Protein AF-A0A819Y322-F1 (afdb_monomer_lite)

Radius of gyration: 14.41 Å; chains: 1; bounding box: 37×25×43 Å

Secondary structure (DSSP, 8-state):
-EEEEEEEE-TTSSSEEEEEEEE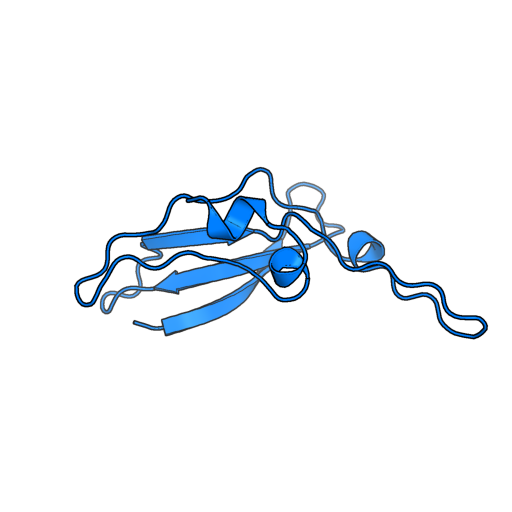-TTS-EEEEEE--S--EE--TT--EEGGGTEEPPSSPPPPEE-SS-EE----GGGGG-TTGGG-

Foldseek 3Di:
DDWDFDWDADPVRQATWRKTFDADPVRDTQDIDTAQDWDFDDDPPDTDGNVNHHDHDDDFDFFGDDPVGTHGDHDDVCVVPCVSVVD

Organism: NCBI:txid392033

Sequence (87 aa):
MDFIGWLSSTSDGTRLLNSHLIINYQGDIIGRYSKIHLFYVQPAYLVVRESDFTQPGSSITNPIETPAERIALEICYDLRFVEFGRL

pLDDT: mean 89.52, std 8.75, range [58.03, 96.38]

InterPro domains:
  IPR003010 Carbon-nitrogen hydrolase [PF00795] (12-84)
  IPR003010 Carbon-nitrogen hydrolase [PS50263] (1-87)
  IPR036526 Carbon-nitrogen hydrolase superfamily [G3DSA:3.60.110.10] (3-87)
  IPR036526 Carbon-nitrogen hydrolase superfamily [SSF56317] (10-86)

Structure (mmCIF, N/CA/C/O backbone):
data_AF-A0A819Y322-F1
#
_entry.id   AF-A0A819Y322-F1
#
loop_
_atom_site.group_PDB
_atom_site.id
_atom_site.type_symbol
_atom_site.label_atom_id
_atom_site.label_alt_id
_atom_site.label_comp_id
_atom_site.label_asym_id
_atom_site.label_entity_id
_atom_site.label_seq_id
_atom_site.pdbx_PDB_ins_code
_atom_site.Cartn_x
_atom_site.Cartn_y
_atom_site.Cartn_z
_atom_site.occupancy
_atom_site.B_iso_or_equiv
_atom_site.auth_seq_id
_atom_site.auth_comp_id
_atom_site.auth_asym_id
_atom_site.auth_atom_id
_atom_site.pdbx_PDB_model_num
ATOM 1 N N . MET A 1 1 ? -15.815 8.837 9.232 1.00 58.03 1 MET A N 1
ATOM 2 C CA . MET A 1 1 ? -14.829 7.751 9.108 1.00 58.03 1 MET A CA 1
ATOM 3 C C . MET A 1 1 ? -14.179 8.013 7.788 1.00 58.03 1 MET A C 1
ATOM 5 O O . MET A 1 1 ? -14.874 7.981 6.778 1.00 58.03 1 MET A O 1
ATOM 9 N N . ASP A 1 2 ? -12.918 8.406 7.835 1.00 58.88 2 ASP A N 1
ATOM 10 C CA . ASP A 1 2 ? -12.268 9.002 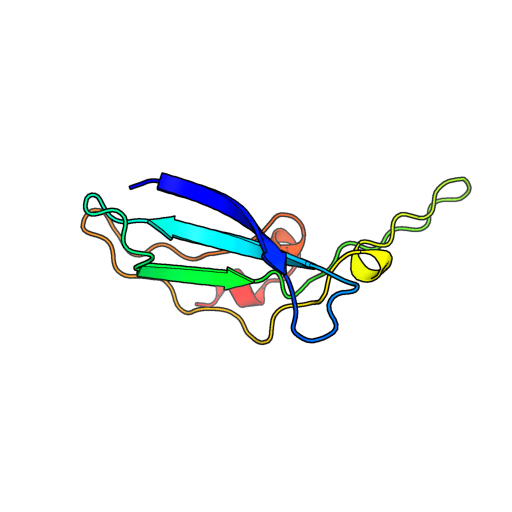6.677 1.00 58.88 2 ASP A CA 1
ATOM 11 C C . ASP A 1 2 ? -11.253 8.007 6.125 1.00 58.88 2 ASP A C 1
ATOM 13 O O . ASP A 1 2 ? -10.477 7.412 6.880 1.00 58.88 2 ASP A O 1
ATOM 17 N N . PHE A 1 3 ? -11.300 7.817 4.807 1.00 67.62 3 PHE A N 1
ATOM 18 C CA . PHE A 1 3 ? -10.389 6.959 4.057 1.00 67.62 3 PHE A CA 1
ATOM 19 C C . PHE A 1 3 ? -9.349 7.853 3.408 1.00 67.62 3 PHE A C 1
ATOM 21 O O . PHE A 1 3 ? -9.647 8.599 2.473 1.00 67.62 3 PHE A O 1
ATOM 28 N N . ILE A 1 4 ? -8.133 7.825 3.943 1.00 69.25 4 ILE A N 1
ATOM 29 C CA . ILE A 1 4 ? -7.063 8.707 3.486 1.00 69.25 4 ILE A CA 1
ATOM 30 C C . ILE A 1 4 ? -5.926 7.852 2.939 1.00 69.25 4 ILE A C 1
ATOM 32 O O . ILE A 1 4 ? -5.363 7.010 3.643 1.00 69.25 4 ILE A O 1
ATOM 36 N N . GLY A 1 5 ? -5.572 8.101 1.677 1.00 65.00 5 GLY A N 1
ATOM 37 C CA . GLY A 1 5 ? -4.272 7.722 1.138 1.00 65.00 5 GLY A CA 1
ATOM 38 C C . GLY A 1 5 ? -3.206 8.666 1.695 1.00 65.00 5 GLY A C 1
ATOM 39 O O . GLY A 1 5 ? -3.317 9.881 1.546 1.00 65.00 5 GLY A O 1
ATOM 40 N N . TRP A 1 6 ? -2.189 8.121 2.357 1.00 79.12 6 TRP A N 1
ATOM 41 C CA . TRP A 1 6 ? -1.134 8.877 3.027 1.00 79.12 6 TRP A CA 1
ATOM 42 C C . TRP A 1 6 ? 0.246 8.301 2.715 1.00 79.12 6 TRP A C 1
ATOM 44 O O . TRP A 1 6 ? 0.456 7.089 2.778 1.00 79.12 6 TRP A O 1
ATOM 54 N N . LEU A 1 7 ? 1.215 9.175 2.440 1.00 77.44 7 LEU A N 1
ATOM 55 C CA . LEU A 1 7 ? 2.624 8.802 2.352 1.00 77.44 7 LEU A CA 1
ATOM 56 C C . LEU A 1 7 ? 3.288 9.007 3.716 1.00 77.44 7 LEU A C 1
ATOM 58 O O . LEU A 1 7 ? 3.366 10.132 4.202 1.00 77.44 7 LEU A O 1
ATOM 62 N N . SER A 1 8 ? 3.779 7.940 4.346 1.00 77.44 8 SER A N 1
ATOM 63 C CA . SER A 1 8 ? 4.527 8.043 5.612 1.00 77.44 8 SER A CA 1
ATOM 64 C C . SER A 1 8 ? 6.010 7.750 5.425 1.00 77.44 8 SER A C 1
ATOM 66 O O . SER A 1 8 ? 6.367 6.915 4.596 1.00 77.44 8 SER A O 1
ATOM 68 N N . SER A 1 9 ? 6.861 8.374 6.235 1.00 76.38 9 SER A N 1
ATOM 69 C CA . SER A 1 9 ? 8.300 8.110 6.237 1.00 76.38 9 SER A CA 1
ATOM 70 C C . SER A 1 9 ? 8.630 6.676 6.659 1.00 76.38 9 SER A C 1
ATOM 72 O O . SER A 1 9 ? 7.925 6.056 7.458 1.00 76.38 9 SER A O 1
ATOM 74 N N . THR A 1 10 ? 9.721 6.154 6.110 1.00 75.38 10 THR A N 1
ATOM 75 C CA . THR A 1 10 ? 10.326 4.866 6.469 1.00 75.38 10 THR A CA 1
ATOM 76 C C . THR A 1 10 ? 11.572 5.091 7.322 1.00 75.38 10 THR A C 1
ATOM 78 O O . THR A 1 10 ? 12.118 6.194 7.382 1.00 75.38 10 THR A O 1
ATOM 81 N N . SER A 1 11 ? 12.055 4.034 7.980 1.00 68.94 11 SER A N 1
ATOM 82 C CA . SER A 1 11 ? 13.243 4.091 8.845 1.00 68.94 11 SER A CA 1
ATOM 83 C C . SER A 1 11 ? 14.541 4.419 8.102 1.00 68.94 11 SER A C 1
ATOM 85 O O . SER A 1 11 ? 15.482 4.903 8.721 1.00 68.94 11 SER A O 1
ATOM 87 N N . ASP A 1 12 ? 14.608 4.158 6.792 1.00 72.25 12 ASP A N 1
ATOM 88 C CA . ASP A 1 12 ? 15.756 4.517 5.950 1.00 72.25 12 ASP A CA 1
ATOM 89 C C . ASP A 1 12 ? 15.707 5.974 5.452 1.00 72.25 12 ASP A C 1
ATOM 91 O O . ASP A 1 12 ? 16.661 6.420 4.820 1.00 72.25 12 ASP A O 1
ATOM 95 N N . GLY A 1 13 ? 14.616 6.711 5.712 1.00 74.69 13 GLY A N 1
ATOM 96 C CA . GLY A 1 13 ? 14.457 8.139 5.411 1.00 74.69 13 GLY A CA 1
ATOM 97 C C . GLY A 1 13 ? 14.504 8.526 3.929 1.00 74.69 13 GLY A C 1
ATOM 98 O O . GLY A 1 13 ? 14.407 9.709 3.612 1.00 74.69 13 GLY A O 1
ATOM 99 N N . THR A 1 14 ? 14.661 7.563 3.020 1.00 80.88 14 THR A N 1
ATOM 100 C CA . THR A 1 14 ? 14.881 7.809 1.584 1.00 80.88 14 THR A CA 1
ATOM 101 C C . THR A 1 14 ? 13.665 7.476 0.735 1.00 80.88 14 THR A C 1
ATOM 103 O O . THR A 1 14 ? 13.505 8.029 -0.351 1.00 80.88 14 THR A O 1
ATOM 106 N N . ARG A 1 15 ? 12.792 6.595 1.226 1.00 86.19 15 ARG A N 1
ATOM 107 C CA . ARG A 1 15 ? 11.565 6.178 0.546 1.00 86.19 15 ARG A CA 1
ATOM 108 C C . ARG A 1 15 ? 10.359 6.373 1.466 1.00 86.19 15 ARG A C 1
ATOM 110 O O . ARG A 1 15 ? 10.491 6.705 2.637 1.00 86.19 15 ARG A O 1
ATOM 117 N N . LEU A 1 16 ? 9.159 6.249 0.919 1.00 91.69 16 LEU A N 1
ATOM 118 C CA . LEU A 1 16 ? 7.903 6.443 1.650 1.00 91.69 16 LEU A CA 1
ATOM 119 C C . LEU A 1 16 ? 7.064 5.161 1.626 1.00 91.69 16 LEU A C 1
ATOM 121 O O . LEU A 1 16 ? 7.208 4.334 0.735 1.00 91.69 16 LEU A O 1
ATOM 125 N N . LEU A 1 17 ? 6.144 4.990 2.568 1.00 92.94 17 LEU A N 1
ATOM 126 C CA . LEU A 1 17 ? 5.102 3.965 2.473 1.00 92.94 17 LEU A CA 1
ATOM 127 C C . LEU A 1 17 ? 3.839 4.589 1.903 1.00 92.94 17 LEU A C 1
ATOM 129 O O . LEU A 1 17 ? 3.296 5.524 2.492 1.00 92.94 17 LEU A O 1
ATOM 133 N N . ASN A 1 18 ? 3.329 4.017 0.819 1.00 94.50 18 ASN A N 1
ATOM 134 C CA . ASN A 1 18 ? 1.992 4.312 0.324 1.00 94.50 18 ASN A CA 1
ATOM 135 C C . ASN A 1 18 ? 0.973 3.598 1.219 1.00 94.50 18 ASN A C 1
ATOM 137 O O . ASN A 1 18 ? 0.901 2.371 1.204 1.00 94.50 18 ASN A O 1
ATOM 141 N N . SER A 1 19 ? 0.264 4.346 2.064 1.00 93.94 19 SER A N 1
ATOM 142 C CA . SER A 1 19 ? -0.578 3.782 3.120 1.00 93.94 19 SER A CA 1
ATOM 143 C C . SER A 1 19 ? -2.036 4.196 2.980 1.00 93.94 19 SER A C 1
ATOM 145 O O . SER A 1 19 ? -2.336 5.362 2.752 1.00 93.94 19 SER A O 1
ATOM 147 N N . HIS A 1 20 ? -2.940 3.245 3.180 1.00 93.75 20 HIS A N 1
ATOM 148 C CA . HIS A 1 20 ? -4.373 3.465 3.309 1.00 93.75 20 HIS A CA 1
ATOM 149 C C . HIS A 1 20 ? -4.708 3.429 4.801 1.00 93.75 20 HIS A C 1
ATOM 151 O O . HIS A 1 20 ? -4.467 2.422 5.478 1.00 93.75 20 HIS A O 1
ATOM 157 N N . LEU A 1 21 ? -5.199 4.553 5.318 1.00 93.38 21 LEU A N 1
ATOM 158 C CA . LEU A 1 21 ? -5.585 4.710 6.715 1.00 93.38 21 LEU A CA 1
ATOM 159 C C . LEU A 1 21 ? -7.102 4.737 6.858 1.00 93.38 21 LEU A C 1
ATOM 161 O O . LEU A 1 21 ? -7.796 5.382 6.073 1.00 93.38 21 LEU A O 1
ATOM 165 N N . ILE A 1 22 ? -7.574 4.084 7.915 1.00 92.00 22 ILE A N 1
ATOM 166 C CA . ILE A 1 22 ? -8.927 4.231 8.432 1.00 92.00 22 ILE A CA 1
ATOM 167 C C . ILE A 1 22 ? -8.850 5.034 9.726 1.00 92.00 22 ILE A C 1
ATOM 169 O O . ILE A 1 22 ? -8.199 4.602 10.684 1.00 92.00 22 ILE A O 1
ATOM 173 N N . ILE A 1 23 ? -9.562 6.160 9.767 1.00 92.81 23 ILE A N 1
ATOM 174 C CA . ILE A 1 23 ? -9.609 7.044 10.935 1.00 92.81 23 ILE A CA 1
ATOM 175 C C . ILE A 1 23 ? -11.034 7.088 11.505 1.00 92.81 23 ILE A C 1
ATOM 177 O O . ILE A 1 23 ? -12.009 7.295 10.768 1.00 92.81 23 ILE A O 1
ATOM 181 N N . ASN A 1 24 ? -11.165 6.859 12.815 1.00 90.88 24 ASN A N 1
ATOM 182 C CA . ASN A 1 24 ? -12.445 6.940 13.523 1.00 90.88 24 ASN A CA 1
ATOM 183 C C . ASN A 1 24 ? -12.863 8.408 13.768 1.00 90.88 24 ASN A C 1
ATOM 185 O O . ASN A 1 24 ? -12.151 9.350 13.428 1.00 90.88 24 ASN A O 1
ATOM 189 N N . TYR A 1 25 ? -14.042 8.624 14.355 1.00 90.50 25 TYR A N 1
ATOM 190 C CA . TYR A 1 25 ? -14.565 9.974 14.601 1.00 90.50 25 TYR A CA 1
ATOM 191 C C . TYR A 1 25 ? -13.857 10.715 15.749 1.00 90.50 25 TYR A C 1
ATOM 193 O O . TYR A 1 25 ? -14.034 11.922 15.890 1.00 90.50 25 TYR A O 1
ATOM 201 N N . GLN A 1 26 ? -13.054 10.015 16.550 1.00 93.38 26 GLN A N 1
ATOM 202 C CA . GLN A 1 26 ? -12.159 10.596 17.549 1.00 93.38 26 GLN A CA 1
ATOM 203 C C . GLN A 1 26 ? -10.812 11.038 16.962 1.00 93.38 26 GLN A C 1
ATOM 205 O O . GLN A 1 26 ? -10.057 11.721 17.648 1.00 93.38 26 GLN A O 1
ATOM 210 N N . GLY A 1 27 ? -10.517 10.683 15.708 1.00 90.81 27 GLY A N 1
ATOM 211 C CA . GLY A 1 27 ? -9.226 10.945 15.073 1.00 90.81 27 GLY A CA 1
ATOM 212 C C . GLY A 1 27 ? -8.186 9.838 15.271 1.00 90.81 27 GLY A C 1
ATOM 213 O O . GLY A 1 27 ? -7.040 10.015 14.858 1.00 90.81 27 GLY A O 1
ATOM 214 N N . ASP A 1 28 ? -8.552 8.694 15.855 1.00 93.00 28 ASP A N 1
ATOM 215 C CA . ASP A 1 28 ? -7.644 7.557 16.011 1.00 93.00 28 ASP A CA 1
ATOM 216 C C . ASP A 1 28 ? -7.536 6.754 14.712 1.00 93.00 28 ASP A C 1
ATOM 218 O O . ASP A 1 28 ? -8.534 6.475 14.037 1.00 93.00 28 ASP A O 1
ATOM 222 N N . ILE A 1 29 ? -6.321 6.302 14.401 1.00 92.69 29 ILE A N 1
ATOM 223 C CA . ILE A 1 29 ? -6.077 5.344 13.321 1.00 92.69 29 ILE A CA 1
ATOM 224 C C . ILE A 1 29 ? -6.478 3.956 13.822 1.00 92.69 29 ILE A C 1
ATOM 226 O O . ILE A 1 29 ? -5.784 3.366 14.649 1.00 92.69 29 ILE A O 1
ATOM 230 N N . ILE A 1 30 ? -7.574 3.421 13.293 1.00 92.88 30 ILE A N 1
ATOM 231 C CA . ILE A 1 30 ? -8.087 2.091 13.661 1.00 92.88 30 ILE A CA 1
ATOM 232 C C . ILE A 1 30 ? -7.768 1.018 12.615 1.00 92.88 30 ILE A C 1
ATOM 234 O O . ILE A 1 30 ? -8.012 -0.165 12.831 1.00 92.88 30 ILE A O 1
ATOM 238 N N . GLY A 1 31 ? -7.210 1.426 11.478 1.00 92.44 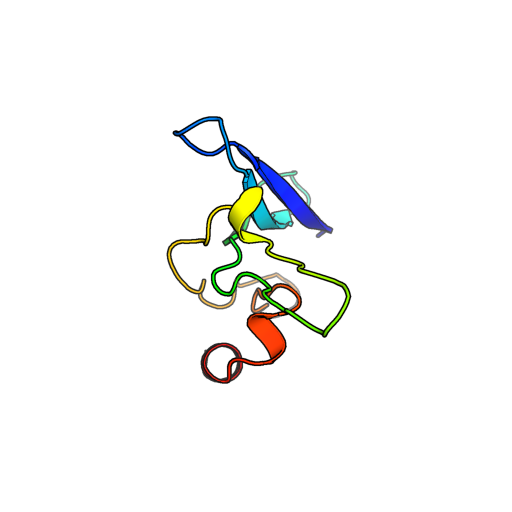31 GLY A N 1
ATOM 239 C CA . GLY A 1 31 ? -6.784 0.532 10.414 1.00 92.44 31 GLY A CA 1
ATOM 240 C C . GLY A 1 31 ? -5.661 1.162 9.611 1.00 92.44 31 GLY A C 1
ATOM 241 O O . GLY A 1 31 ? -5.688 2.355 9.301 1.00 92.44 31 GLY A O 1
ATOM 242 N N . ARG A 1 32 ? -4.662 0.349 9.277 1.00 93.50 32 ARG A N 1
ATOM 243 C CA . ARG A 1 32 ? -3.549 0.751 8.427 1.00 93.50 32 ARG A CA 1
ATOM 244 C C . ARG A 1 32 ? -3.160 -0.403 7.521 1.00 93.50 32 ARG A C 1
ATOM 246 O O . ARG A 1 32 ? -2.883 -1.508 7.983 1.00 93.50 32 ARG A O 1
ATOM 253 N N . TYR A 1 33 ? -3.090 -0.103 6.239 1.00 94.88 33 TYR A N 1
ATOM 254 C CA . TYR A 1 33 ? -2.514 -0.964 5.222 1.00 94.88 33 TYR A CA 1
ATOM 255 C C . TYR A 1 33 ? -1.431 -0.175 4.490 1.00 94.88 33 TYR A C 1
ATOM 257 O O . TYR A 1 33 ? -1.624 1.003 4.198 1.00 94.88 33 TYR A O 1
ATOM 265 N N . SER A 1 34 ? -0.286 -0.795 4.218 1.00 95.31 34 SER A N 1
ATOM 266 C CA . SER A 1 34 ? 0.774 -0.206 3.399 1.00 95.31 34 SER A CA 1
ATOM 267 C C . SER A 1 34 ? 0.945 -1.062 2.152 1.00 95.31 34 SER A C 1
ATOM 269 O O . SER A 1 34 ? 1.106 -2.274 2.265 1.00 95.31 34 SER A O 1
ATOM 271 N N . LYS A 1 35 ? 0.893 -0.423 0.982 1.00 95.69 35 LYS A N 1
ATOM 272 C CA . LYS A 1 35 ? 0.847 -1.061 -0.335 1.00 95.69 35 LYS A CA 1
ATOM 273 C C . LYS A 1 35 ? 1.947 -2.102 -0.493 1.00 95.69 35 LYS A C 1
ATOM 275 O O . LYS A 1 35 ? 3.123 -1.749 -0.426 1.00 95.69 35 LYS A O 1
ATOM 280 N N . ILE A 1 36 ? 1.585 -3.358 -0.732 1.00 96.38 36 ILE A N 1
ATOM 281 C CA . ILE A 1 36 ? 2.566 -4.437 -0.919 1.00 96.38 36 ILE A CA 1
ATOM 282 C C . ILE A 1 36 ? 2.932 -4.631 -2.395 1.00 96.38 36 ILE A C 1
ATOM 284 O O . ILE A 1 36 ? 4.086 -4.931 -2.701 1.00 96.38 36 ILE A O 1
ATOM 288 N N . HIS A 1 37 ? 1.997 -4.383 -3.321 1.00 96.31 37 HIS A N 1
ATOM 289 C CA . HIS A 1 37 ? 2.250 -4.492 -4.756 1.00 96.31 37 HIS 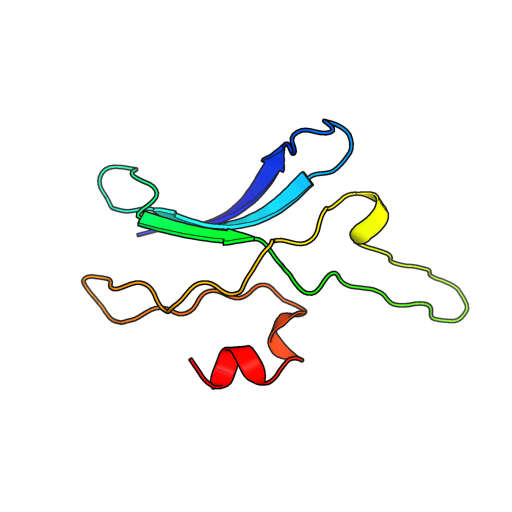A CA 1
ATOM 290 C C . HIS A 1 37 ? 2.592 -3.136 -5.364 1.00 96.31 37 HIS A C 1
ATOM 292 O O . HIS A 1 37 ? 1.721 -2.359 -5.758 1.00 96.31 37 HIS A O 1
ATOM 298 N N . LEU A 1 38 ? 3.884 -2.844 -5.473 1.00 96.19 38 LEU A N 1
ATOM 299 C CA . LEU A 1 38 ? 4.344 -1.607 -6.098 1.00 96.19 38 LEU A CA 1
ATOM 300 C C . LEU A 1 38 ? 4.166 -1.646 -7.621 1.00 96.19 38 LEU A C 1
ATOM 302 O O . LEU A 1 38 ? 4.422 -2.656 -8.279 1.00 96.19 38 LEU A O 1
ATOM 306 N N . PHE A 1 39 ? 3.733 -0.523 -8.184 1.00 96.38 39 PHE A N 1
ATOM 307 C CA . PHE A 1 39 ? 3.490 -0.378 -9.610 1.00 96.38 39 PHE A CA 1
ATOM 308 C C . PHE A 1 39 ? 4.805 -0.345 -10.392 1.00 96.38 39 PHE A C 1
ATOM 310 O O . PHE A 1 39 ? 5.714 0.441 -10.099 1.00 96.38 39 PHE A O 1
ATOM 317 N N . TYR A 1 40 ? 4.874 -1.172 -11.434 1.00 96.00 40 TYR A N 1
ATOM 318 C CA . TYR A 1 40 ? 5.970 -1.182 -12.391 1.00 96.00 40 TYR A CA 1
ATOM 319 C C . TYR A 1 40 ? 5.438 -1.334 -13.813 1.00 96.00 40 TYR A C 1
ATOM 321 O O . TYR A 1 40 ? 4.695 -2.271 -14.109 1.00 96.00 40 TYR A O 1
ATOM 329 N N . VAL A 1 41 ? 5.849 -0.437 -14.708 1.00 95.25 41 VAL A N 1
ATOM 330 C CA . VAL A 1 41 ? 5.592 -0.569 -16.143 1.00 95.25 41 VAL A CA 1
ATOM 331 C C . VAL A 1 41 ? 6.746 0.026 -16.950 1.00 95.25 41 VAL A C 1
ATOM 333 O O . VAL A 1 41 ? 7.302 1.065 -16.594 1.00 95.25 41 VAL A O 1
ATOM 336 N N . GLN A 1 42 ? 7.094 -0.635 -18.054 1.00 95.62 42 GLN A N 1
ATOM 337 C CA . GLN A 1 42 ? 8.127 -0.193 -18.991 1.00 95.62 42 GLN A CA 1
ATOM 338 C C . GLN A 1 42 ? 7.633 -0.334 -20.443 1.00 95.62 42 GLN A C 1
ATOM 340 O O . GLN A 1 42 ? 8.011 -1.277 -21.140 1.00 95.62 42 GLN A O 1
ATOM 345 N N . PRO A 1 43 ? 6.738 0.547 -20.924 1.00 94.00 43 PRO A N 1
ATOM 346 C CA . PRO A 1 43 ? 6.530 0.726 -22.359 1.00 94.00 43 PRO A CA 1
ATOM 347 C C . PRO A 1 43 ? 7.773 1.335 -23.037 1.00 94.00 43 PRO A C 1
ATOM 349 O O . PRO A 1 43 ? 8.709 1.791 -22.386 1.00 94.00 43 PRO A O 1
ATOM 352 N N . ALA A 1 44 ? 7.763 1.391 -24.370 1.00 94.62 44 ALA A N 1
ATOM 353 C CA . ALA A 1 44 ? 8.923 1.77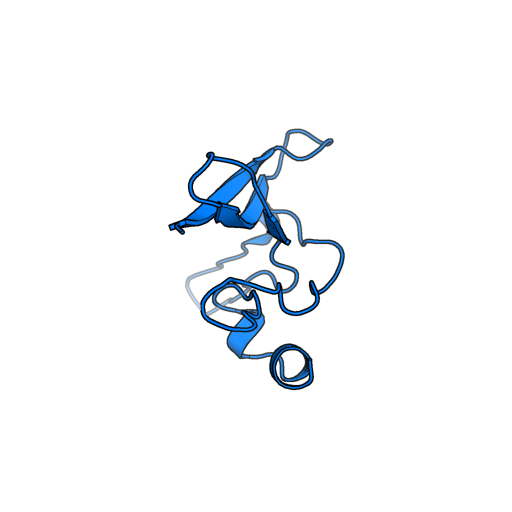7 -25.182 1.00 94.62 44 ALA A CA 1
ATOM 354 C C . ALA A 1 44 ? 9.544 3.153 -24.849 1.00 94.62 44 ALA A C 1
ATOM 356 O O . ALA A 1 44 ? 10.732 3.351 -25.080 1.00 94.62 44 ALA A O 1
ATOM 357 N N . TYR A 1 45 ? 8.762 4.098 -24.323 1.00 94.25 45 TYR A N 1
ATOM 358 C CA . TYR A 1 45 ? 9.178 5.491 -24.104 1.00 94.25 45 TYR A CA 1
ATOM 359 C C . TYR A 1 45 ? 8.988 5.985 -22.662 1.00 94.25 45 TYR A C 1
ATOM 361 O O . TYR A 1 45 ? 9.195 7.165 -22.389 1.00 94.25 45 TYR A O 1
ATOM 369 N N . LEU A 1 46 ? 8.570 5.121 -21.736 1.00 94.75 46 LEU A N 1
ATOM 370 C CA . LEU A 1 46 ? 8.326 5.503 -20.346 1.00 94.75 46 LEU A CA 1
ATOM 371 C C . LEU A 1 46 ? 8.699 4.345 -19.425 1.00 94.75 46 LEU A C 1
ATOM 373 O O . LEU A 1 46 ? 8.332 3.204 -19.674 1.00 94.75 46 LEU A O 1
ATOM 377 N N . VAL A 1 47 ? 9.394 4.650 -18.336 1.00 95.06 47 VAL A N 1
ATOM 378 C CA . VAL A 1 4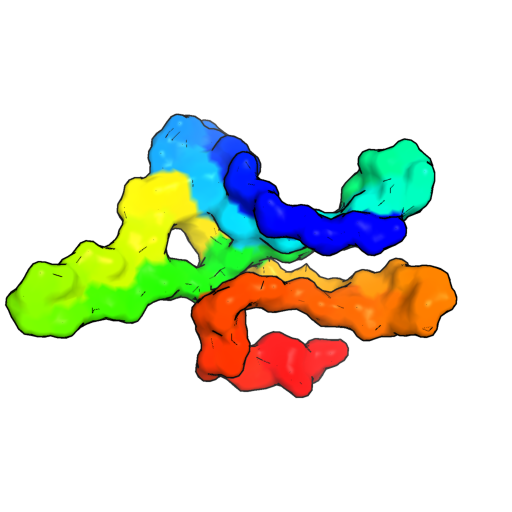7 ? 9.586 3.727 -17.217 1.00 95.06 47 VAL A CA 1
ATOM 379 C C . VAL A 1 47 ? 8.906 4.366 -16.020 1.00 95.06 47 VAL A C 1
ATOM 381 O O . VAL A 1 47 ? 9.281 5.465 -15.618 1.00 95.06 47 VAL A O 1
ATOM 384 N N . VAL A 1 48 ? 7.909 3.690 -15.454 1.00 94.94 48 VAL A N 1
ATOM 385 C CA . VAL A 1 48 ? 7.360 4.058 -14.147 1.00 94.94 48 VAL A CA 1
ATOM 386 C C . VAL A 1 48 ? 7.684 2.939 -13.182 1.00 94.94 48 VAL A C 1
ATOM 388 O O . VAL A 1 48 ? 7.301 1.787 -13.393 1.00 94.94 48 VAL A O 1
ATOM 391 N N . ARG A 1 49 ? 8.398 3.291 -12.119 1.00 95.56 49 ARG A N 1
ATOM 392 C CA . ARG A 1 49 ? 8.829 2.372 -11.076 1.00 95.56 49 ARG A CA 1
ATOM 393 C C . ARG A 1 49 ? 8.543 3.008 -9.722 1.00 95.56 49 ARG A C 1
ATOM 395 O O . ARG A 1 49 ? 9.301 3.834 -9.231 1.00 95.56 49 ARG A O 1
ATOM 402 N N . GLU A 1 50 ? 7.425 2.626 -9.112 1.00 94.69 50 GLU A N 1
ATOM 403 C CA . GLU A 1 50 ? 6.993 3.192 -7.825 1.00 94.69 50 GLU A CA 1
ATOM 404 C C . GLU A 1 50 ? 8.012 2.910 -6.704 1.00 94.69 50 GLU A C 1
ATOM 406 O O . GLU A 1 50 ? 8.155 3.704 -5.773 1.00 94.69 50 GLU A O 1
ATOM 411 N N . SER A 1 51 ? 8.776 1.818 -6.822 1.00 93.81 51 SER A N 1
ATOM 412 C CA . SER A 1 51 ? 9.805 1.416 -5.855 1.00 93.81 51 SER A CA 1
ATOM 413 C C . SER A 1 51 ? 11.006 2.360 -5.755 1.00 93.81 51 SER A C 1
ATOM 415 O O . SER A 1 51 ? 11.795 2.224 -4.818 1.00 93.81 51 SER A O 1
ATOM 417 N N . ASP A 1 52 ? 11.161 3.291 -6.701 1.00 93.19 52 ASP A N 1
ATOM 418 C CA . ASP A 1 52 ? 12.219 4.308 -6.651 1.00 93.19 52 ASP A CA 1
ATOM 419 C C . ASP A 1 52 ? 11.965 5.327 -5.531 1.00 93.19 52 ASP A C 1
ATOM 421 O O . ASP A 1 52 ? 12.907 5.876 -4.967 1.00 93.19 52 ASP A O 1
ATOM 425 N N . PHE A 1 53 ? 10.697 5.532 -5.158 1.00 89.75 53 PHE A N 1
ATOM 426 C CA . PHE A 1 53 ? 10.285 6.529 -4.163 1.00 89.75 53 PHE A CA 1
ATOM 427 C C . PHE A 1 53 ? 9.525 5.912 -2.988 1.00 89.75 53 PHE A C 1
ATOM 429 O O . PHE A 1 53 ? 9.372 6.551 -1.947 1.00 89.75 53 PHE A O 1
ATOM 436 N N . THR A 1 54 ? 9.042 4.676 -3.135 1.00 93.00 54 THR A N 1
ATOM 437 C CA . THR A 1 54 ? 8.256 3.992 -2.107 1.00 93.00 54 THR A CA 1
ATOM 438 C C . THR A 1 54 ? 8.834 2.638 -1.724 1.00 93.00 54 THR A C 1
ATOM 440 O O . THR A 1 54 ? 9.519 1.976 -2.504 1.00 93.00 54 THR A O 1
ATOM 443 N N . GLN A 1 55 ? 8.562 2.229 -0.492 1.00 93.69 55 GLN A N 1
ATOM 444 C CA . GLN A 1 55 ? 8.809 0.880 -0.011 1.00 93.69 55 GLN A CA 1
ATOM 445 C C . GLN A 1 55 ? 7.514 0.068 -0.041 1.00 93.69 55 GLN A C 1
ATOM 447 O O . GLN A 1 55 ? 6.446 0.622 0.241 1.00 93.69 55 GLN A O 1
ATOM 452 N N . PRO A 1 56 ? 7.595 -1.238 -0.340 1.00 94.88 56 PRO A N 1
ATOM 453 C CA . PRO A 1 56 ? 6.456 -2.118 -0.162 1.00 94.88 56 PRO A CA 1
ATOM 454 C C . PRO A 1 56 ? 6.144 -2.267 1.332 1.00 94.88 56 PRO A C 1
ATOM 456 O O . PRO A 1 56 ? 7.045 -2.269 2.175 1.00 94.88 56 PRO A O 1
ATOM 459 N N . GLY A 1 57 ? 4.865 -2.413 1.658 1.00 93.94 57 GLY A N 1
ATOM 460 C CA . GLY A 1 57 ? 4.427 -2.861 2.973 1.00 93.94 57 GLY A CA 1
ATOM 461 C C . GLY A 1 57 ? 4.831 -4.310 3.256 1.00 93.94 57 GLY A C 1
ATOM 462 O O . GLY A 1 57 ? 5.334 -5.025 2.391 1.00 93.94 57 GLY A O 1
ATOM 463 N N . SER A 1 58 ? 4.599 -4.754 4.490 1.00 93.44 58 SER A N 1
ATOM 464 C CA . SER A 1 58 ? 5.040 -6.071 4.963 1.00 93.44 58 SER A CA 1
ATOM 465 C C . SER A 1 58 ? 4.034 -7.201 4.737 1.00 93.44 58 SER A C 1
ATOM 467 O O . SER A 1 58 ? 4.438 -8.358 4.660 1.00 93.44 58 SER A O 1
ATOM 469 N N . SER A 1 59 ? 2.733 -6.902 4.697 1.00 93.75 59 SER A N 1
ATOM 470 C CA . SER A 1 59 ? 1.670 -7.916 4.655 1.00 93.75 59 SER A CA 1
ATOM 471 C C . SER A 1 59 ? 0.318 -7.307 4.284 1.00 93.75 59 SER A C 1
ATOM 473 O O . SER A 1 59 ? 0.133 -6.093 4.387 1.00 93.75 59 SER A O 1
ATOM 475 N N . ILE A 1 60 ? -0.626 -8.159 3.870 1.00 93.81 60 ILE A N 1
ATOM 476 C CA . ILE A 1 60 ? -2.026 -7.762 3.707 1.00 93.81 60 ILE A CA 1
ATOM 477 C C . ILE A 1 60 ? -2.680 -7.669 5.086 1.00 93.81 60 ILE A C 1
ATOM 479 O O . ILE A 1 60 ? -2.512 -8.557 5.923 1.00 93.81 60 ILE A O 1
ATOM 483 N N . THR A 1 61 ? -3.432 -6.597 5.318 1.00 92.50 61 THR A N 1
ATOM 484 C CA . THR A 1 61 ? -4.185 -6.400 6.558 1.00 92.50 61 THR A CA 1
ATOM 485 C C . THR A 1 61 ? -5.533 -7.114 6.454 1.00 92.50 61 THR A C 1
ATOM 487 O O . THR A 1 61 ? -6.234 -6.965 5.455 1.00 92.50 61 THR A O 1
ATOM 490 N N . ASN A 1 62 ? -5.920 -7.865 7.491 1.00 92.94 62 ASN A N 1
ATOM 491 C CA . ASN A 1 62 ? -7.269 -8.433 7.577 1.00 92.94 62 ASN A CA 1
ATOM 492 C C . ASN A 1 62 ? -8.335 -7.321 7.510 1.00 92.94 62 ASN A C 1
ATOM 494 O O . ASN A 1 62 ? -8.067 -6.208 7.972 1.00 92.94 62 ASN A O 1
ATOM 498 N N . PRO A 1 63 ? -9.550 -7.606 7.002 1.00 93.88 63 PRO A N 1
ATOM 499 C CA . PRO A 1 63 ? -10.624 -6.621 6.982 1.00 93.88 63 PRO A CA 1
ATOM 500 C C . PRO A 1 63 ? -10.892 -6.056 8.379 1.00 93.88 63 PRO A C 1
ATOM 502 O O . PRO A 1 63 ? -10.997 -6.809 9.350 1.00 93.88 63 PRO A O 1
ATOM 505 N N . ILE A 1 64 ? -10.987 -4.733 8.466 1.00 93.12 64 ILE A N 1
ATOM 506 C CA . ILE A 1 64 ? -11.174 -3.997 9.714 1.00 93.12 64 ILE A CA 1
ATOM 507 C C . ILE A 1 64 ? -12.668 -3.906 10.013 1.00 93.12 64 ILE A C 1
ATOM 509 O O . ILE A 1 64 ? -13.459 -3.538 9.143 1.00 93.12 64 ILE A O 1
ATOM 513 N N . GLU A 1 65 ? -13.049 -4.233 11.246 1.00 92.50 65 GLU A N 1
ATOM 514 C CA . GLU A 1 65 ? -14.416 -4.053 11.731 1.00 92.50 65 GLU A CA 1
ATOM 515 C C . GLU A 1 65 ? -14.727 -2.564 11.879 1.00 92.50 65 GLU A C 1
ATOM 517 O O . GLU A 1 65 ? -13.988 -1.811 12.522 1.00 92.50 65 GLU A O 1
ATOM 522 N N . THR A 1 66 ? -15.845 -2.136 11.306 1.00 88.81 66 THR A N 1
ATOM 523 C CA . THR A 1 66 ? -16.342 -0.767 11.428 1.00 88.81 66 THR A CA 1
ATOM 524 C C . THR A 1 66 ? -17.812 -0.793 11.841 1.00 88.81 66 THR A C 1
ATOM 526 O O . THR A 1 66 ? -18.478 -1.809 11.649 1.00 88.81 66 THR A O 1
ATOM 529 N N . PRO A 1 67 ? -18.367 0.306 12.386 1.00 88.75 67 PRO A N 1
ATOM 530 C CA . PRO A 1 67 ? -19.787 0.351 12.736 1.00 88.75 67 PRO A CA 1
ATOM 531 C C . PRO A 1 67 ? -20.742 0.109 11.557 1.00 88.75 67 PRO A C 1
ATOM 533 O O . PRO A 1 67 ? -21.899 -0.228 11.790 1.00 88.75 67 PRO A O 1
ATOM 536 N N . ALA A 1 68 ? -20.285 0.316 10.316 1.00 86.00 68 ALA A N 1
ATOM 537 C CA . ALA A 1 68 ? -21.072 0.049 9.118 1.00 86.00 68 ALA A CA 1
ATOM 538 C C . ALA A 1 68 ? -20.918 -1.411 8.664 1.00 86.00 68 ALA A C 1
ATOM 540 O O . ALA A 1 68 ? -21.910 -2.123 8.538 1.00 86.00 68 ALA A O 1
ATOM 541 N N . GLU A 1 69 ? -19.678 -1.850 8.432 1.00 88.88 69 GLU A N 1
ATOM 542 C CA . GLU A 1 69 ? -19.352 -3.178 7.897 1.00 88.88 69 GLU A CA 1
ATOM 543 C C . GLU A 1 69 ? -17.859 -3.526 8.049 1.00 88.88 69 GLU A C 1
ATOM 545 O O . GLU A 1 69 ? -17.057 -2.713 8.519 1.00 88.88 69 GLU A O 1
ATOM 550 N N . ARG A 1 70 ? -17.470 -4.735 7.623 1.00 92.56 70 ARG A N 1
ATOM 551 C CA . ARG A 1 70 ? -16.062 -5.134 7.487 1.00 92.56 70 ARG A CA 1
ATOM 552 C C . ARG A 1 70 ? -15.465 -4.523 6.227 1.00 92.56 70 ARG A C 1
ATOM 554 O O . ARG A 1 70 ? -15.935 -4.804 5.129 1.00 92.56 70 ARG A O 1
ATOM 561 N N . ILE A 1 71 ? -14.392 -3.753 6.378 1.00 91.88 71 ILE A N 1
ATOM 562 C CA . ILE A 1 71 ? -13.727 -3.073 5.261 1.00 91.88 71 ILE A CA 1
ATOM 563 C C . ILE A 1 71 ? -12.343 -3.676 5.029 1.00 91.88 71 ILE A C 1
ATOM 565 O O . ILE A 1 71 ? -11.474 -3.616 5.901 1.00 91.88 71 ILE A O 1
ATOM 569 N N . ALA A 1 72 ? -12.128 -4.241 3.840 1.00 92.88 72 ALA A N 1
ATOM 570 C CA . ALA A 1 72 ? -10.807 -4.639 3.364 1.00 92.88 72 ALA A CA 1
ATOM 571 C C . ALA A 1 72 ? -10.051 -3.427 2.800 1.00 92.88 72 ALA A C 1
ATOM 573 O O . ALA A 1 72 ? -10.649 -2.518 2.225 1.00 92.88 72 ALA A O 1
ATOM 574 N N . LEU A 1 73 ? -8.729 -3.413 2.969 1.00 93.62 73 LEU A N 1
ATOM 575 C CA . LEU A 1 73 ? -7.875 -2.315 2.528 1.00 93.62 73 LEU A CA 1
ATOM 576 C C . LEU A 1 73 ? -6.954 -2.769 1.401 1.00 93.62 73 LEU A C 1
ATOM 578 O O . LEU A 1 73 ? -6.161 -3.688 1.573 1.00 93.62 73 LEU A O 1
ATOM 582 N N . GLU A 1 74 ? -7.024 -2.065 0.277 1.00 94.19 74 GLU A N 1
ATOM 583 C CA . GLU A 1 74 ? -6.155 -2.250 -0.883 1.00 94.19 74 GLU A CA 1
ATOM 584 C C . GLU A 1 74 ? -5.819 -0.894 -1.522 1.00 94.19 74 GLU A C 1
ATOM 586 O O . GLU A 1 74 ? -6.478 0.118 -1.242 1.00 94.19 74 GLU A O 1
ATOM 591 N N . ILE A 1 75 ? -4.772 -0.842 -2.352 1.00 94.88 75 ILE A N 1
ATOM 592 C CA . ILE A 1 75 ? -4.348 0.376 -3.052 1.00 94.88 75 ILE A CA 1
ATOM 593 C C . ILE A 1 75 ? -4.047 0.064 -4.522 1.00 94.88 75 ILE A C 1
ATOM 595 O O . ILE A 1 75 ? -3.003 -0.492 -4.858 1.00 94.88 75 ILE A O 1
ATOM 599 N N . CYS A 1 76 ? -4.896 0.567 -5.422 1.00 94.12 76 CYS A N 1
ATOM 600 C CA . CYS A 1 76 ? -4.659 0.685 -6.868 1.00 94.12 76 CYS A CA 1
ATOM 601 C C . CYS A 1 76 ? -4.147 -0.599 -7.553 1.00 94.12 76 CYS A C 1
ATOM 603 O O . CYS A 1 76 ? -4.939 -1.367 -8.085 1.00 94.12 76 CYS A O 1
ATOM 605 N N . TYR A 1 77 ? -2.829 -0.833 -7.569 1.00 95.31 77 TYR A N 1
ATOM 606 C CA . TYR A 1 77 ? -2.223 -1.977 -8.253 1.00 95.31 77 TYR A CA 1
ATOM 607 C C . TYR A 1 77 ? -2.568 -3.318 -7.594 1.00 95.31 77 TYR A C 1
ATOM 609 O O . TYR A 1 77 ? -2.569 -4.336 -8.284 1.00 95.31 77 TYR A O 1
ATOM 617 N N . ASP A 1 78 ? -2.941 -3.296 -6.312 1.00 95.62 78 ASP A N 1
ATOM 618 C CA . ASP A 1 78 ? -3.417 -4.465 -5.564 1.00 95.62 78 ASP A CA 1
ATOM 619 C C . ASP A 1 78 ? -4.653 -5.127 -6.199 1.00 95.62 78 ASP A C 1
ATOM 621 O O . ASP A 1 78 ? -4.763 -6.347 -6.154 1.00 95.62 78 ASP A O 1
ATOM 625 N N . LEU A 1 79 ? -5.498 -4.376 -6.925 1.00 94.06 79 LEU A N 1
ATOM 626 C CA . LEU A 1 79 ? -6.679 -4.900 -7.640 1.00 94.06 79 LEU A CA 1
ATOM 627 C C . LEU A 1 79 ? -6.359 -6.027 -8.639 1.00 94.06 79 LEU A C 1
ATOM 629 O O . LEU A 1 79 ? -7.250 -6.740 -9.100 1.00 94.06 79 LEU A O 1
ATOM 633 N N . ARG A 1 80 ? -5.092 -6.160 -9.044 1.00 94.94 80 ARG A N 1
ATOM 634 C CA . ARG A 1 80 ? -4.630 -7.194 -9.982 1.00 94.94 80 ARG A CA 1
ATOM 635 C C . ARG A 1 80 ? -4.269 -8.516 -9.301 1.00 94.94 80 ARG A C 1
ATOM 637 O O . ARG A 1 80 ? -3.945 -9.472 -10.004 1.00 94.94 80 ARG A O 1
ATOM 644 N N . PHE A 1 81 ? -4.309 -8.566 -7.973 1.00 94.69 81 PHE A N 1
ATOM 645 C CA . PHE A 1 81 ? -3.805 -9.664 -7.160 1.00 94.69 81 PHE A CA 1
ATOM 646 C C . PHE A 1 81 ? -4.959 -10.309 -6.387 1.00 94.69 81 PHE A C 1
ATOM 648 O O . PHE A 1 81 ? -5.609 -9.695 -5.544 1.00 94.69 81 PHE A O 1
ATOM 655 N N . VAL A 1 82 ? -5.259 -11.565 -6.724 1.00 94.69 82 VAL A N 1
ATOM 656 C CA . VAL A 1 82 ? -6.487 -12.260 -6.296 1.00 94.69 82 VAL A CA 1
ATOM 657 C C . VAL A 1 82 ? -6.541 -12.563 -4.799 1.00 94.69 82 VAL A C 1
ATOM 659 O O . VAL A 1 82 ? -7.615 -12.839 -4.271 1.00 94.69 82 VAL A O 1
ATOM 662 N N . GLU A 1 83 ? -5.405 -12.552 -4.112 1.00 92.62 83 GLU A N 1
ATOM 663 C CA . GLU A 1 83 ? -5.295 -12.814 -2.681 1.00 92.62 83 GLU A CA 1
ATOM 664 C C . GLU A 1 83 ? -6.028 -11.779 -1.816 1.00 92.62 83 GLU A C 1
ATOM 666 O O . GLU A 1 83 ? -6.515 -12.155 -0.754 1.00 92.62 83 GLU A O 1
ATOM 671 N N . PHE A 1 84 ? -6.209 -10.539 -2.290 1.00 90.69 84 PHE A N 1
ATOM 672 C CA . PHE A 1 84 ? -7.030 -9.533 -1.597 1.00 90.69 84 PHE A CA 1
ATOM 673 C C . PHE A 1 84 ? -8.513 -9.915 -1.573 1.00 90.69 84 PHE A C 1
ATOM 675 O O . PHE A 1 84 ? -9.187 -9.713 -0.568 1.00 90.69 84 PHE A O 1
ATOM 682 N N . GLY A 1 85 ? -9.013 -10.541 -2.643 1.00 86.25 85 GLY A N 1
ATOM 683 C CA . GLY A 1 85 ? -10.400 -11.006 -2.735 1.00 86.25 85 GLY A CA 1
ATOM 684 C C . GLY A 1 85 ? -10.690 -12.315 -1.990 1.00 86.25 85 GLY A C 1
ATOM 685 O O . GLY A 1 85 ? -11.793 -12.842 -2.110 1.00 86.25 85 GLY A O 1
ATOM 686 N N . ARG A 1 86 ? -9.706 -12.885 -1.279 1.00 85.81 86 ARG A N 1
ATOM 687 C CA . ARG A 1 86 ? -9.835 -14.152 -0.531 1.00 85.81 86 ARG A CA 1
ATOM 688 C C . ARG A 1 86 ? -9.857 -13.971 0.994 1.00 85.81 86 ARG A C 1
ATOM 690 O O . ARG A 1 86 ? -9.896 -14.979 1.699 1.00 85.81 86 ARG A O 1
ATOM 697 N N . LEU A 1 87 ? -9.783 -12.730 1.476 1.00 80.56 87 LEU A N 1
ATOM 698 C CA . LEU A 1 87 ? -9.807 -12.347 2.897 1.00 80.56 87 LEU A CA 1
ATOM 699 C C . LEU A 1 87 ? -11.235 -12.124 3.415 1.00 80.56 87 LEU A C 1
ATOM 701 O O . LEU A 1 87 ? -11.447 -12.293 4.641 1.00 80.56 87 LEU A O 1
#